Protein AF-A0A3R6RIZ4-F1 (afdb_monomer)

pLDDT: mean 93.75, std 5.72, range [69.44, 98.19]

Structure (mmCIF, N/CA/C/O backbone):
data_AF-A0A3R6RIZ4-F1
#
_entry.id   AF-A0A3R6RIZ4-F1
#
loop_
_atom_site.group_PDB
_atom_site.id
_atom_site.type_symbol
_atom_site.label_atom_id
_atom_site.label_alt_id
_atom_site.label_comp_id
_atom_site.label_asym_id
_atom_site.label_entity_id
_atom_site.label_seq_id
_atom_site.pdbx_PDB_ins_code
_atom_site.Cartn_x
_atom_site.Cartn_y
_atom_site.Cartn_z
_atom_site.occupancy
_atom_site.B_iso_or_equiv
_atom_site.auth_seq_id
_atom_site.auth_comp_id
_atom_site.auth_asym_id
_atom_site.auth_atom_id
_atom_site.pdbx_PDB_model_num
ATOM 1 N N . MET A 1 1 ? -4.544 0.442 12.089 1.00 93.25 1 MET A N 1
ATOM 2 C CA . MET A 1 1 ? -3.348 1.321 12.145 1.00 93.25 1 MET A CA 1
ATOM 3 C C . MET A 1 1 ? -3.308 2.135 10.859 1.00 93.25 1 MET A C 1
ATOM 5 O O . MET A 1 1 ? -4.096 1.831 9.968 1.00 93.25 1 MET A O 1
ATOM 9 N N . THR A 1 2 ? -2.465 3.161 10.736 1.00 96.75 2 THR A N 1
ATOM 10 C CA . THR A 1 2 ? -2.172 3.708 9.395 1.00 96.75 2 THR A CA 1
ATOM 11 C C . THR A 1 2 ? -1.311 2.736 8.591 1.00 96.75 2 THR A C 1
ATOM 13 O O . THR A 1 2 ? -0.728 1.809 9.160 1.00 96.75 2 THR A O 1
ATOM 16 N N . ILE A 1 3 ? -1.200 2.954 7.276 1.00 96.56 3 ILE A N 1
ATOM 17 C CA . ILE A 1 3 ? -0.277 2.197 6.418 1.00 96.56 3 ILE A CA 1
ATOM 18 C C . ILE A 1 3 ? 1.149 2.320 6.965 1.00 96.56 3 ILE A C 1
ATOM 20 O O . ILE A 1 3 ? 1.775 1.303 7.242 1.00 96.56 3 ILE A O 1
ATOM 24 N N . THR A 1 4 ? 1.638 3.538 7.231 1.00 96.38 4 THR A N 1
ATOM 25 C CA . THR A 1 4 ? 2.986 3.745 7.791 1.00 96.38 4 THR A CA 1
ATOM 26 C C . THR A 1 4 ? 3.206 3.021 9.123 1.00 96.38 4 THR A C 1
ATOM 28 O O . THR A 1 4 ? 4.276 2.462 9.360 1.00 96.38 4 THR A O 1
ATOM 31 N N . GLU A 1 5 ? 2.233 3.050 10.035 1.00 95.94 5 GLU A N 1
ATOM 32 C CA . GLU A 1 5 ? 2.344 2.360 11.326 1.00 95.94 5 GLU A CA 1
ATOM 33 C C . GLU A 1 5 ? 2.373 0.838 11.159 1.00 95.94 5 GLU A C 1
ATOM 35 O O . GLU A 1 5 ? 3.167 0.155 11.811 1.00 95.94 5 GLU A O 1
ATOM 40 N N . LEU A 1 6 ? 1.519 0.310 10.279 1.00 94.81 6 LEU A N 1
ATOM 41 C CA . LEU A 1 6 ? 1.402 -1.120 10.030 1.00 94.81 6 LEU A CA 1
ATOM 42 C C . LEU A 1 6 ? 2.672 -1.670 9.384 1.00 94.81 6 LEU A C 1
ATOM 44 O O . LEU A 1 6 ? 3.220 -2.650 9.885 1.00 94.81 6 LEU A O 1
ATOM 48 N N . THR A 1 7 ? 3.185 -1.010 8.346 1.00 92.94 7 THR A N 1
ATOM 49 C CA . THR A 1 7 ? 4.387 -1.459 7.629 1.00 92.94 7 THR A CA 1
ATOM 50 C C . THR A 1 7 ? 5.639 -1.384 8.496 1.00 92.94 7 THR A C 1
ATOM 52 O O . THR A 1 7 ? 6.483 -2.273 8.435 1.00 92.94 7 THR A O 1
ATOM 55 N N . LYS A 1 8 ? 5.736 -0.399 9.398 1.00 92.88 8 LYS A N 1
ATOM 56 C CA . LYS A 1 8 ? 6.813 -0.345 10.402 1.00 92.88 8 LYS A CA 1
ATOM 57 C C . LYS A 1 8 ? 6.758 -1.492 11.407 1.00 92.88 8 LYS A C 1
ATOM 59 O O . LYS A 1 8 ? 7.802 -1.928 11.883 1.00 92.88 8 LYS A O 1
ATOM 64 N N . LYS A 1 9 ? 5.558 -1.940 11.781 1.00 92.81 9 LYS A N 1
ATOM 65 C CA . LYS A 1 9 ? 5.368 -2.954 12.826 1.00 92.81 9 LYS A CA 1
ATOM 66 C C . LYS A 1 9 ? 5.407 -4.383 12.287 1.00 92.81 9 LYS A C 1
ATOM 68 O O . LYS A 1 9 ? 5.905 -5.271 12.973 1.00 92.81 9 LYS A O 1
ATOM 73 N N . HIS A 1 10 ? 4.856 -4.601 11.099 1.00 90.38 10 HIS A N 1
ATOM 74 C CA . HIS A 1 10 ? 4.608 -5.928 10.536 1.00 90.38 10 HIS A CA 1
ATOM 75 C C . HIS A 1 10 ? 5.330 -6.175 9.206 1.00 90.38 10 HIS A C 1
ATOM 77 O O . HIS A 1 10 ? 5.343 -7.307 8.735 1.00 90.38 10 HIS A O 1
ATOM 83 N N . GLY A 1 11 ? 5.962 -5.151 8.626 1.00 88.50 11 GLY A N 1
ATOM 84 C CA . GLY A 1 11 ? 6.479 -5.212 7.263 1.00 88.50 11 GLY A CA 1
ATOM 85 C C . GLY A 1 11 ? 5.365 -5.114 6.219 1.00 88.50 11 GLY A C 1
ATOM 86 O O . GLY A 1 11 ? 4.208 -4.836 6.536 1.00 88.50 11 GLY A O 1
ATOM 87 N N . ILE A 1 12 ? 5.743 -5.324 4.963 1.00 87.19 12 ILE A N 1
ATOM 88 C CA . ILE A 1 12 ? 4.830 -5.467 3.826 1.00 87.19 12 ILE A CA 1
ATOM 89 C C . ILE A 1 12 ? 4.957 -6.902 3.339 1.00 87.19 12 ILE A C 1
ATOM 91 O O . ILE A 1 12 ? 6.074 -7.407 3.215 1.00 87.19 12 ILE A O 1
ATOM 95 N N . TYR A 1 13 ? 3.828 -7.550 3.066 1.00 84.56 13 TYR A N 1
ATOM 96 C CA . TYR A 1 13 ? 3.847 -8.860 2.431 1.00 84.56 13 TYR A CA 1
ATOM 97 C C . TYR A 1 13 ? 4.102 -8.698 0.929 1.00 84.56 13 TYR A C 1
ATOM 99 O O . TYR A 1 13 ? 3.378 -7.964 0.260 1.00 84.56 13 TYR A O 1
ATOM 107 N N . ALA A 1 14 ? 5.135 -9.353 0.408 1.00 82.56 14 ALA A N 1
ATOM 108 C CA . ALA A 1 14 ? 5.457 -9.396 -1.014 1.00 82.56 14 ALA A CA 1
ATOM 109 C C . ALA A 1 14 ? 6.000 -10.792 -1.343 1.00 82.56 14 ALA A C 1
ATOM 111 O O . ALA A 1 14 ? 6.878 -11.280 -0.629 1.00 82.56 14 ALA A O 1
ATOM 112 N N . GLU A 1 15 ? 5.460 -11.438 -2.379 1.00 70.38 15 GLU A N 1
ATOM 113 C CA . GLU A 1 15 ? 5.883 -12.789 -2.784 1.00 70.38 15 GLU A CA 1
ATOM 114 C C . GLU A 1 15 ? 7.198 -12.781 -3.585 1.00 70.38 15 GLU A C 1
ATOM 116 O O . GLU A 1 15 ? 7.991 -13.711 -3.452 1.00 70.38 15 GLU A O 1
ATOM 121 N N . ASP A 1 16 ? 7.468 -11.704 -4.331 1.00 69.44 16 ASP A N 1
ATOM 122 C CA . ASP A 1 16 ? 8.608 -11.572 -5.248 1.00 69.44 16 ASP A CA 1
ATOM 123 C C . ASP A 1 16 ? 9.470 -10.323 -4.977 1.00 69.44 16 ASP A C 1
ATOM 125 O O . ASP A 1 16 ? 9.126 -9.440 -4.182 1.00 69.44 16 ASP A O 1
ATOM 129 N N . GLU A 1 17 ? 10.609 -10.232 -5.674 1.00 72.94 17 GLU A N 1
ATOM 130 C CA . GLU A 1 17 ? 11.457 -9.038 -5.697 1.00 72.94 17 GLU A CA 1
ATOM 131 C C . GLU A 1 17 ? 10.657 -7.829 -6.215 1.00 72.94 17 GLU A C 1
ATOM 133 O O . GLU A 1 17 ? 10.212 -7.792 -7.363 1.00 72.94 17 GLU A O 1
ATOM 138 N N . ASN A 1 18 ? 10.440 -6.840 -5.345 1.00 73.44 18 ASN A N 1
ATOM 139 C CA . ASN A 1 18 ? 9.560 -5.718 -5.650 1.00 73.44 18 ASN A CA 1
ATOM 140 C C . ASN A 1 18 ? 10.269 -4.665 -6.514 1.00 73.44 18 ASN A C 1
ATOM 142 O O . ASN A 1 18 ? 11.243 -4.043 -6.082 1.00 73.44 18 ASN A O 1
ATOM 146 N N . LYS A 1 19 ? 9.735 -4.443 -7.714 1.00 87.56 19 LYS A N 1
ATOM 147 C CA . LYS A 1 19 ? 10.227 -3.476 -8.700 1.00 87.56 19 LYS A CA 1
ATOM 148 C C . LYS A 1 19 ? 9.760 -2.039 -8.415 1.00 87.56 19 LYS A C 1
ATOM 150 O O . LYS A 1 19 ? 9.171 -1.734 -7.378 1.00 87.56 19 LYS A O 1
ATOM 155 N N . ASN A 1 20 ? 10.072 -1.119 -9.329 1.00 89.25 20 ASN A N 1
ATOM 156 C CA . ASN A 1 20 ? 9.858 0.320 -9.149 1.00 89.25 20 ASN A CA 1
ATOM 157 C C . ASN A 1 20 ? 8.390 0.752 -9.095 1.00 89.25 20 ASN A C 1
ATOM 159 O O . ASN A 1 20 ? 8.110 1.783 -8.496 1.00 89.25 20 ASN A O 1
ATOM 163 N N . HIS A 1 21 ? 7.473 0.011 -9.703 1.00 91.88 21 HIS A N 1
ATOM 164 C CA . HIS A 1 21 ? 6.035 0.251 -9.648 1.00 91.88 21 HIS A CA 1
ATOM 165 C C . HIS A 1 21 ? 5.369 -0.946 -8.982 1.00 91.88 21 HIS A C 1
ATOM 167 O O . HIS A 1 21 ? 5.743 -2.081 -9.276 1.00 91.88 21 HIS A O 1
ATOM 173 N N . SER A 1 22 ? 4.396 -0.715 -8.104 1.00 93.94 22 SER A N 1
ATOM 174 C CA . SER A 1 22 ? 3.710 -1.794 -7.387 1.00 93.94 22 SER A CA 1
ATOM 175 C C . SER A 1 22 ? 2.199 -1.622 -7.467 1.00 93.94 22 SER A C 1
ATOM 177 O O . SER A 1 22 ? 1.697 -0.510 -7.337 1.00 93.94 22 SER A O 1
ATOM 179 N N . ALA A 1 23 ? 1.483 -2.730 -7.607 1.00 95.19 23 ALA A N 1
ATOM 180 C CA . ALA A 1 23 ? 0.071 -2.824 -7.274 1.00 95.19 23 ALA A CA 1
ATOM 181 C C . ALA A 1 23 ? -0.053 -3.421 -5.873 1.00 95.19 23 ALA A C 1
ATOM 183 O O . ALA A 1 23 ? 0.624 -4.402 -5.543 1.00 95.19 23 ALA A O 1
ATOM 184 N N . VAL A 1 24 ? -0.864 -2.793 -5.027 1.00 95.94 24 VAL A N 1
ATOM 185 C CA . VAL A 1 24 ? -0.911 -3.076 -3.593 1.00 95.94 24 VAL A CA 1
ATOM 186 C C . VAL A 1 24 ? -2.350 -3.170 -3.126 1.00 95.94 24 VAL A C 1
ATOM 188 O O . VAL A 1 24 ? -3.117 -2.219 -3.282 1.00 95.94 24 VAL A O 1
ATOM 191 N N . ASN A 1 25 ? -2.685 -4.284 -2.486 1.00 97.19 25 ASN A N 1
ATOM 192 C CA . ASN A 1 25 ? -3.941 -4.440 -1.776 1.00 97.19 25 ASN A CA 1
ATOM 193 C C . ASN A 1 25 ? -3.820 -3.842 -0.376 1.00 97.19 25 ASN A C 1
ATOM 195 O O . ASN A 1 25 ? -2.851 -4.074 0.356 1.00 97.19 25 ASN A O 1
ATOM 199 N N . ILE A 1 26 ? -4.827 -3.058 -0.006 1.00 97.31 26 ILE A N 1
ATOM 200 C CA . ILE A 1 26 ? -4.988 -2.480 1.321 1.00 97.31 26 ILE A CA 1
ATOM 201 C C . ILE A 1 26 ? -6.273 -3.051 1.896 1.00 97.31 26 ILE A C 1
ATOM 203 O O . ILE A 1 26 ? -7.369 -2.656 1.497 1.00 97.31 26 ILE A O 1
ATOM 207 N N . GLU A 1 27 ? -6.131 -3.956 2.858 1.00 97.81 27 GLU A N 1
ATOM 208 C CA . GLU A 1 27 ? -7.265 -4.470 3.621 1.00 97.81 27 GLU A CA 1
ATOM 209 C C . GLU A 1 27 ? -7.543 -3.544 4.807 1.00 97.81 27 GLU A C 1
ATOM 211 O O . GLU A 1 27 ? -6.626 -3.137 5.537 1.00 97.81 27 GLU A O 1
ATOM 216 N N . PHE A 1 28 ? -8.815 -3.233 5.040 1.00 98.19 28 PHE A N 1
ATOM 217 C CA . PHE A 1 28 ? -9.251 -2.373 6.133 1.00 98.19 28 PHE A CA 1
ATOM 218 C C . PHE A 1 28 ? -10.612 -2.801 6.684 1.00 98.19 28 PHE A C 1
ATOM 220 O O . PHE A 1 28 ? -11.342 -3.591 6.094 1.00 98.19 28 PHE A O 1
ATOM 227 N N . VAL A 1 29 ? -10.960 -2.258 7.850 1.00 98.12 29 VAL A N 1
ATOM 228 C CA . VAL A 1 29 ? -12.316 -2.360 8.402 1.00 98.12 29 VAL A CA 1
ATOM 229 C C . VAL A 1 29 ? -13.053 -1.050 8.132 1.00 98.12 29 VAL A C 1
ATOM 231 O O . VAL A 1 29 ? -12.555 0.026 8.488 1.00 98.12 29 VAL A O 1
ATOM 234 N N . ASN A 1 30 ? -14.213 -1.117 7.485 1.00 97.25 30 ASN A N 1
ATOM 235 C CA . ASN A 1 30 ? -15.034 0.059 7.197 1.00 97.25 30 ASN A CA 1
ATOM 236 C C . ASN A 1 30 ? -15.778 0.549 8.464 1.00 97.25 30 ASN A C 1
ATOM 238 O O . ASN A 1 30 ? -15.709 -0.058 9.536 1.00 97.25 30 ASN A O 1
ATOM 242 N N . ILE A 1 31 ? -16.490 1.676 8.382 1.00 97.44 31 ILE A N 1
ATOM 243 C CA . ILE A 1 31 ? -17.228 2.242 9.530 1.00 97.44 31 ILE A CA 1
ATOM 244 C C . ILE A 1 31 ? -18.389 1.360 10.013 1.00 97.44 31 ILE A C 1
ATOM 246 O O . ILE A 1 31 ? -18.863 1.571 11.129 1.00 97.44 31 ILE A O 1
ATOM 250 N N . TYR A 1 32 ? -18.841 0.401 9.203 1.00 97.44 32 TYR A N 1
ATOM 251 C CA . TYR A 1 32 ? -19.887 -0.561 9.556 1.00 97.44 32 TYR A CA 1
ATOM 252 C C . TYR A 1 32 ? -19.331 -1.778 10.308 1.00 97.44 32 TYR A C 1
ATOM 254 O O . TYR A 1 32 ? -20.094 -2.525 10.913 1.00 97.44 32 TYR A O 1
ATOM 262 N N . GLY A 1 33 ? -18.003 -1.927 10.349 1.00 96.88 33 GLY A N 1
ATOM 263 C CA . GLY A 1 33 ? -17.324 -3.049 10.992 1.00 96.88 33 GLY A CA 1
ATOM 264 C C . GLY A 1 33 ? -17.025 -4.214 10.049 1.00 96.88 33 GLY A C 1
ATOM 265 O O . GLY A 1 33 ? -16.495 -5.226 10.510 1.00 96.88 33 GLY A O 1
ATOM 266 N N . ASP A 1 34 ? -17.310 -4.072 8.753 1.00 97.69 34 ASP A N 1
ATOM 267 C CA . ASP A 1 34 ? -17.027 -5.099 7.755 1.00 97.69 34 ASP A CA 1
ATOM 268 C C . ASP A 1 34 ? -15.591 -4.980 7.241 1.00 97.69 34 ASP A C 1
ATOM 270 O O . ASP A 1 34 ? -15.024 -3.886 7.162 1.00 97.69 34 ASP A O 1
ATOM 274 N N . LYS A 1 35 ? -15.001 -6.127 6.894 1.00 97.62 35 LYS A N 1
ATOM 275 C CA . LYS A 1 35 ? -13.710 -6.178 6.205 1.00 97.62 35 LYS A CA 1
ATOM 276 C C . LYS A 1 35 ? -13.909 -5.855 4.733 1.00 97.62 35 LYS A C 1
ATOM 278 O O . LYS A 1 35 ? -14.810 -6.412 4.112 1.00 97.62 35 LYS A O 1
ATOM 283 N N . ASP A 1 36 ? -13.034 -5.019 4.205 1.00 97.81 36 ASP A N 1
ATOM 284 C CA . ASP A 1 36 ? -13.050 -4.599 2.811 1.00 97.81 36 ASP A CA 1
ATOM 285 C C . ASP A 1 36 ? -11.615 -4.421 2.292 1.00 97.81 36 ASP A C 1
ATOM 287 O O . ASP A 1 36 ? -10.653 -4.408 3.071 1.00 97.81 36 ASP A O 1
ATOM 291 N N . GLU A 1 37 ? -11.474 -4.301 0.977 1.00 97.44 37 GLU A N 1
ATOM 292 C CA . GLU A 1 37 ? -10.190 -4.201 0.291 1.00 97.44 37 GLU A CA 1
ATOM 293 C C . GLU A 1 37 ? -10.249 -3.171 -0.840 1.00 97.44 37 GLU A C 1
ATOM 295 O O . GLU A 1 37 ? -11.237 -3.051 -1.562 1.00 97.44 37 GLU A O 1
ATOM 300 N N . VAL A 1 38 ? -9.151 -2.437 -1.020 1.00 97.56 38 VAL A N 1
ATOM 301 C CA . VAL A 1 38 ? -8.921 -1.630 -2.220 1.00 97.56 38 VAL A CA 1
ATOM 302 C C . VAL A 1 38 ? -7.530 -1.909 -2.776 1.00 97.56 38 VAL A C 1
ATOM 304 O O . VAL A 1 38 ? -6.561 -1.994 -2.019 1.00 97.56 38 VAL A O 1
ATOM 307 N N . GLN A 1 39 ? -7.426 -2.016 -4.099 1.00 97.25 39 GLN A N 1
ATOM 308 C CA . GLN A 1 39 ? -6.148 -2.102 -4.798 1.00 97.25 39 GLN A CA 1
ATOM 309 C C . GLN A 1 39 ? -5.714 -0.710 -5.260 1.00 97.25 39 GLN A C 1
ATOM 311 O O . GLN A 1 39 ? -6.476 -0.011 -5.928 1.00 97.25 39 GLN A O 1
ATOM 316 N N . LEU A 1 40 ? -4.484 -0.317 -4.926 1.00 96.38 40 LEU A N 1
ATOM 317 C CA . LEU A 1 40 ? -3.867 0.937 -5.355 1.00 96.38 40 LEU A CA 1
ATOM 318 C C . LEU A 1 40 ? -2.529 0.681 -6.043 1.00 96.38 40 LEU A C 1
ATOM 320 O O . LEU A 1 40 ? -1.741 -0.153 -5.597 1.00 96.38 40 LEU A O 1
ATOM 324 N N . ASN A 1 41 ? -2.243 1.472 -7.075 1.00 94.50 41 ASN A N 1
ATOM 325 C CA . ASN A 1 41 ? -0.952 1.454 -7.752 1.00 94.50 41 ASN A CA 1
ATOM 326 C C . ASN A 1 41 ? -0.034 2.556 -7.219 1.00 94.50 41 ASN A C 1
ATOM 328 O O . ASN A 1 41 ? -0.469 3.661 -6.880 1.00 94.50 41 ASN A O 1
ATOM 332 N N . THR A 1 42 ? 1.261 2.265 -7.194 1.00 93.25 42 THR A N 1
ATOM 333 C CA . THR A 1 42 ? 2.322 3.183 -6.789 1.00 93.25 42 THR A CA 1
ATOM 334 C C . THR A 1 42 ? 3.318 3.359 -7.927 1.00 93.25 42 THR A C 1
ATOM 336 O O . THR A 1 42 ? 3.657 2.417 -8.644 1.00 93.25 42 THR A O 1
ATOM 339 N N . SER A 1 43 ? 3.840 4.575 -8.081 1.00 91.38 43 SER A N 1
ATOM 340 C CA . SER A 1 43 ? 4.908 4.880 -9.046 1.00 91.38 43 SER A CA 1
ATOM 341 C C . SER A 1 43 ? 6.315 4.697 -8.463 1.00 91.38 43 SER A C 1
ATOM 343 O O . SER A 1 43 ? 7.319 5.017 -9.101 1.00 91.38 43 SER A O 1
ATOM 345 N N . ARG A 1 44 ? 6.376 4.218 -7.218 1.00 90.38 44 ARG A N 1
ATOM 346 C CA . ARG A 1 44 ? 7.571 3.854 -6.457 1.00 90.38 44 ARG A CA 1
ATOM 347 C C . ARG A 1 44 ? 7.346 2.499 -5.814 1.00 90.38 44 ARG A C 1
ATOM 349 O O . ARG A 1 44 ? 6.225 2.220 -5.404 1.00 90.38 44 ARG A O 1
ATOM 356 N N . SER A 1 45 ? 8.402 1.710 -5.631 1.00 89.44 45 SER A N 1
ATOM 357 C CA . SER A 1 45 ? 8.299 0.430 -4.931 1.00 89.44 45 SER A CA 1
ATOM 358 C C . SER A 1 45 ? 7.597 0.616 -3.586 1.00 89.44 45 SER A C 1
ATOM 360 O O . SER A 1 45 ? 7.982 1.491 -2.796 1.00 89.44 45 SER A O 1
ATOM 362 N N . ALA A 1 46 ? 6.598 -0.222 -3.308 1.00 90.19 46 ALA A N 1
ATOM 363 C CA . ALA A 1 46 ? 5.865 -0.199 -2.045 1.00 90.19 46 ALA A CA 1
ATOM 364 C C . ALA A 1 46 ? 6.774 -0.440 -0.824 1.00 90.19 46 ALA A C 1
ATOM 366 O O . ALA A 1 46 ? 6.395 -0.095 0.288 1.00 90.19 46 ALA A O 1
ATOM 367 N N . LEU A 1 47 ? 7.991 -0.968 -1.016 1.00 89.38 47 LEU A N 1
ATOM 368 C CA . LEU A 1 47 ? 8.982 -1.182 0.048 1.00 89.38 47 LEU A CA 1
ATOM 369 C C . LEU A 1 47 ? 9.790 0.076 0.414 1.00 89.38 47 LEU A C 1
ATOM 371 O O . LEU A 1 47 ? 10.617 0.043 1.325 1.00 89.38 47 LEU A O 1
ATOM 375 N N . THR A 1 48 ? 9.578 1.190 -0.287 1.00 92.56 48 THR A N 1
ATOM 376 C CA . THR A 1 48 ? 10.267 2.459 -0.023 1.00 92.56 48 THR A CA 1
ATOM 377 C C . THR A 1 48 ? 9.393 3.408 0.791 1.00 92.56 48 THR A C 1
ATOM 379 O O . THR A 1 48 ? 8.169 3.389 0.691 1.00 92.56 48 THR A O 1
ATOM 382 N N . ASN A 1 49 ? 10.016 4.317 1.548 1.00 93.62 49 ASN A N 1
ATOM 383 C CA . ASN A 1 49 ? 9.281 5.361 2.276 1.00 93.62 49 ASN A CA 1
ATOM 384 C C . ASN A 1 49 ? 8.430 6.240 1.343 1.00 93.62 49 ASN A C 1
ATOM 386 O O . ASN A 1 49 ? 7.356 6.685 1.738 1.00 93.62 49 ASN A O 1
ATOM 390 N N . GLU A 1 50 ? 8.903 6.492 0.116 1.00 94.94 50 GLU A N 1
ATOM 391 C CA . GLU A 1 50 ? 8.146 7.245 -0.890 1.00 94.94 50 GLU A CA 1
ATOM 392 C C . GLU A 1 50 ? 6.898 6.478 -1.343 1.00 94.94 50 GLU A C 1
ATOM 394 O O . GLU A 1 50 ? 5.812 7.054 -1.346 1.00 94.94 50 GLU A O 1
ATOM 399 N N . GLY A 1 51 ? 7.030 5.181 -1.651 1.00 94.69 51 GLY A N 1
ATOM 400 C CA . GLY A 1 51 ? 5.899 4.326 -2.025 1.00 94.69 51 GLY A CA 1
ATOM 401 C C . GLY A 1 51 ? 4.877 4.177 -0.897 1.00 94.69 51 GLY A C 1
ATOM 402 O O . GLY A 1 51 ? 3.682 4.353 -1.121 1.00 94.69 51 GLY A O 1
ATOM 403 N N . ILE A 1 52 ? 5.335 3.959 0.341 1.00 95.69 52 ILE A N 1
ATOM 404 C CA . ILE A 1 52 ? 4.466 3.888 1.530 1.00 95.69 52 ILE A CA 1
ATOM 405 C C . ILE A 1 52 ? 3.689 5.193 1.717 1.00 95.69 52 ILE A C 1
ATOM 407 O O . ILE A 1 52 ? 2.486 5.168 1.975 1.00 95.69 52 ILE A O 1
ATOM 411 N N . LYS A 1 53 ? 4.359 6.340 1.568 1.00 96.56 53 LYS A N 1
ATOM 412 C CA . LYS A 1 53 ? 3.706 7.645 1.679 1.00 96.56 53 LYS A CA 1
ATOM 413 C C . LYS A 1 53 ? 2.666 7.845 0.575 1.00 96.56 53 LYS A C 1
ATOM 415 O O . LYS A 1 53 ? 1.566 8.297 0.871 1.00 96.56 53 LYS A O 1
ATOM 420 N N . GLN A 1 54 ? 2.990 7.479 -0.667 1.00 96.44 54 GLN A N 1
ATOM 421 C CA . GLN A 1 54 ? 2.055 7.555 -1.791 1.00 96.44 54 GLN A CA 1
ATOM 422 C C . GLN A 1 54 ? 0.793 6.720 -1.532 1.00 96.44 54 GLN A C 1
ATOM 424 O O . GLN A 1 54 ? -0.311 7.220 -1.736 1.00 96.44 54 GLN A O 1
ATOM 429 N N . LEU A 1 55 ? 0.950 5.488 -1.035 1.00 96.75 55 LEU A N 1
ATOM 430 C CA . LEU A 1 55 ? -0.172 4.626 -0.650 1.00 96.75 55 LEU A CA 1
ATOM 431 C C . LEU A 1 55 ? -1.013 5.246 0.462 1.00 96.75 55 LEU A C 1
ATOM 433 O O . LEU A 1 55 ? -2.237 5.235 0.380 1.00 96.75 55 LEU A O 1
ATOM 437 N N . GLU A 1 56 ? -0.376 5.789 1.502 1.00 97.44 56 GLU A N 1
ATOM 438 C CA . GLU A 1 56 ? -1.098 6.398 2.619 1.00 97.44 56 GLU A CA 1
ATOM 439 C C . GLU A 1 56 ? -1.898 7.626 2.183 1.00 97.44 56 GLU A C 1
ATOM 441 O O . GLU A 1 56 ? -3.056 7.771 2.581 1.00 97.44 56 GLU A O 1
ATOM 446 N N . ASP A 1 57 ? -1.309 8.482 1.350 1.00 98.00 57 ASP A N 1
ATOM 447 C CA . ASP A 1 57 ? -1.977 9.669 0.823 1.00 98.00 57 ASP A CA 1
ATOM 448 C C . ASP A 1 57 ? -3.151 9.276 -0.095 1.00 98.00 57 ASP A C 1
ATOM 450 O O . ASP A 1 57 ? -4.250 9.819 0.051 1.00 98.00 57 ASP A O 1
ATOM 454 N N . ALA A 1 58 ? -2.962 8.285 -0.976 1.00 97.75 58 ALA A N 1
ATOM 455 C CA . ALA A 1 58 ? -4.008 7.781 -1.869 1.00 97.75 58 ALA A CA 1
ATOM 456 C C . ALA A 1 58 ? -5.157 7.104 -1.101 1.00 97.75 58 ALA A C 1
AT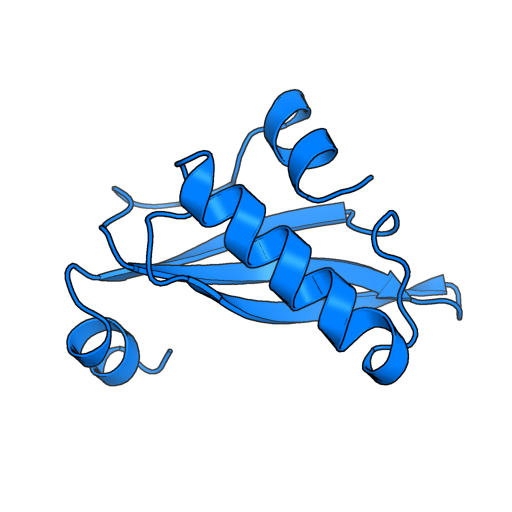OM 458 O O . ALA A 1 58 ? -6.326 7.430 -1.311 1.00 97.75 58 ALA A O 1
ATOM 459 N N . PHE A 1 59 ? -4.845 6.226 -0.145 1.00 98.12 59 PHE A N 1
ATOM 460 C CA . PHE A 1 59 ? -5.855 5.583 0.694 1.00 98.12 59 PHE A CA 1
ATOM 461 C C . PHE A 1 59 ? -6.631 6.603 1.531 1.00 98.12 59 PHE A C 1
ATOM 463 O O . PHE A 1 59 ? -7.857 6.540 1.620 1.00 98.12 59 PHE A O 1
ATOM 470 N N . ARG A 1 60 ? -5.939 7.590 2.119 1.00 98.12 60 ARG A N 1
ATOM 471 C CA . ARG A 1 60 ? -6.582 8.666 2.886 1.00 98.12 60 ARG A CA 1
ATOM 472 C C . ARG A 1 60 ? -7.548 9.476 2.024 1.00 98.12 60 ARG A C 1
ATOM 474 O O . ARG A 1 60 ? -8.609 9.841 2.524 1.00 98.12 60 ARG A O 1
ATOM 481 N N . ALA A 1 61 ? -7.191 9.749 0.770 1.00 98.06 61 ALA A N 1
ATOM 482 C CA . ALA A 1 61 ? -8.061 10.453 -0.165 1.00 98.06 61 ALA A CA 1
ATOM 483 C C . ALA A 1 61 ? -9.333 9.651 -0.496 1.00 98.06 61 ALA A C 1
ATOM 485 O O . ALA A 1 61 ? -10.400 10.247 -0.596 1.00 98.06 61 ALA A O 1
ATOM 486 N N . LEU A 1 62 ? -9.234 8.320 -0.588 1.00 97.62 62 LEU A N 1
ATOM 487 C CA . LEU A 1 62 ? -10.359 7.424 -0.890 1.00 97.62 62 LEU A CA 1
ATOM 488 C C . LEU A 1 62 ? -11.222 7.059 0.326 1.00 97.62 62 LEU A C 1
ATOM 490 O O . LEU A 1 62 ? -12.357 6.621 0.161 1.00 97.62 62 LEU A O 1
ATOM 494 N N . CYS A 1 63 ? -10.727 7.250 1.552 1.00 97.94 63 CYS A N 1
ATOM 495 C CA . CYS A 1 63 ? -11.453 6.900 2.779 1.00 97.94 63 CYS A CA 1
ATOM 496 C C . CYS A 1 63 ? -12.923 7.383 2.826 1.00 97.94 63 CYS A C 1
ATOM 498 O O . CYS A 1 63 ? -13.760 6.598 3.274 1.00 97.94 63 CYS A O 1
ATOM 500 N N . PRO A 1 64 ? -13.283 8.609 2.384 1.00 97.69 64 PRO A N 1
ATOM 501 C CA . PRO A 1 64 ? -14.681 9.048 2.358 1.00 97.69 64 PRO A CA 1
ATOM 502 C C . PRO A 1 64 ? -15.577 8.205 1.441 1.00 97.69 64 PRO A C 1
ATOM 504 O O . PRO A 1 64 ? -16.729 7.963 1.783 1.00 97.69 64 PRO A O 1
ATOM 507 N N . GLU A 1 65 ? -15.055 7.745 0.304 1.00 97.69 65 GLU A N 1
ATOM 508 C CA . GLU A 1 65 ? -15.789 6.930 -0.674 1.00 97.69 65 GLU A CA 1
ATOM 509 C C . GLU A 1 65 ? -15.898 5.472 -0.215 1.00 97.69 65 GLU A C 1
ATOM 511 O O . GLU A 1 65 ? -16.941 4.839 -0.362 1.00 97.69 65 GLU A O 1
ATOM 516 N N . LEU A 1 66 ? -14.839 4.968 0.424 1.00 96.94 66 LEU A N 1
ATOM 517 C CA . LEU A 1 66 ? -14.757 3.611 0.968 1.00 96.94 66 LEU A CA 1
ATOM 518 C C . LEU A 1 66 ? -15.469 3.449 2.319 1.00 96.94 66 LEU A C 1
ATOM 520 O O . LEU A 1 66 ? -15.463 2.363 2.895 1.00 96.94 66 LEU A O 1
ATOM 524 N N . ASN A 1 67 ? -16.041 4.526 2.872 1.00 98.00 67 ASN A N 1
ATOM 525 C CA . ASN A 1 67 ? -16.549 4.555 4.243 1.00 98.00 67 ASN A CA 1
ATOM 526 C C . ASN A 1 67 ? -15.515 3.996 5.243 1.00 98.00 67 ASN A C 1
ATOM 528 O O . ASN A 1 67 ? -15.838 3.192 6.118 1.00 98.00 67 ASN A O 1
ATOM 532 N N . ALA A 1 68 ? -14.254 4.400 5.094 1.00 97.69 68 ALA A N 1
ATOM 533 C CA . ALA A 1 68 ? -13.114 3.893 5.850 1.00 97.69 68 ALA A CA 1
ATOM 534 C C . ALA A 1 68 ? -12.468 4.990 6.706 1.00 97.69 68 ALA A C 1
ATOM 536 O O . ALA A 1 68 ? -12.761 6.181 6.575 1.00 97.69 68 ALA A O 1
ATOM 537 N N . LYS A 1 69 ? -11.556 4.594 7.599 1.00 97.62 69 LYS A N 1
ATOM 538 C CA . LYS A 1 69 ? -10.694 5.530 8.329 1.00 97.62 69 LYS A CA 1
ATOM 539 C C . LYS A 1 69 ? -9.247 5.301 7.898 1.00 97.62 69 LYS A C 1
ATOM 541 O O . LYS A 1 69 ? -8.835 4.149 7.806 1.00 97.62 69 LYS A O 1
ATOM 546 N N . PRO A 1 70 ? -8.410 6.348 7.792 1.00 96.94 70 PRO A N 1
ATOM 547 C CA . PRO A 1 70 ? -6.985 6.171 7.489 1.00 96.94 70 PRO A CA 1
ATOM 548 C C . PRO A 1 70 ? -6.247 5.273 8.495 1.00 96.94 70 PRO A C 1
ATOM 550 O O . PRO A 1 70 ? -5.166 4.776 8.213 1.00 96.94 70 PRO A O 1
ATOM 553 N N . THR A 1 71 ? -6.825 5.085 9.685 1.00 97.69 71 THR A N 1
ATOM 554 C CA . THR A 1 71 ? -6.304 4.263 10.777 1.00 97.69 71 THR A CA 1
ATOM 555 C C . THR A 1 71 ? -6.962 2.883 10.886 1.00 97.69 71 THR A C 1
ATOM 557 O O . THR A 1 71 ? -6.673 2.170 11.850 1.00 97.69 71 THR A O 1
ATOM 560 N N . SER A 1 72 ? -7.831 2.476 9.954 1.00 97.56 72 SER A N 1
ATOM 561 C CA . SER A 1 72 ? -8.517 1.174 9.990 1.00 97.56 72 SER A CA 1
ATOM 562 C C . SER A 1 72 ? -7.856 0.080 9.146 1.00 97.56 72 SER A C 1
ATOM 564 O O . SER A 1 72 ? -8.433 -0.994 9.000 1.00 97.56 72 SER A O 1
ATOM 566 N N . VAL A 1 73 ? -6.632 0.314 8.658 1.00 97.88 73 VAL A N 1
ATOM 567 C CA . VAL A 1 73 ? -5.864 -0.667 7.878 1.00 97.88 73 VAL A CA 1
ATOM 568 C C . VAL A 1 73 ? -5.458 -1.857 8.748 1.00 97.88 73 VAL A C 1
ATOM 570 O O . VAL A 1 73 ? -4.991 -1.679 9.888 1.00 97.88 73 VAL A O 1
ATOM 573 N N . THR A 1 74 ? -5.634 -3.054 8.188 1.00 96.94 74 THR A N 1
ATOM 574 C CA . THR A 1 74 ? -5.345 -4.356 8.801 1.00 96.94 74 THR A CA 1
ATOM 575 C C . THR A 1 74 ? -4.291 -5.164 8.054 1.00 96.94 74 THR A C 1
ATOM 577 O O . THR A 1 74 ? -3.620 -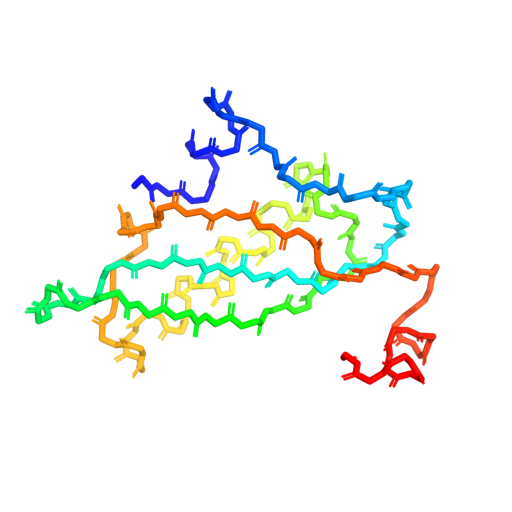5.969 8.697 1.00 96.94 74 THR A O 1
ATOM 580 N N . CYS A 1 75 ? -4.108 -4.943 6.751 1.00 95.56 75 CYS A N 1
ATOM 581 C CA . CYS A 1 75 ? -3.088 -5.616 5.946 1.00 95.56 75 CYS A CA 1
ATOM 582 C C . CYS A 1 75 ? -2.648 -4.732 4.771 1.00 95.56 75 CYS A C 1
ATOM 584 O O . CYS A 1 75 ? -3.428 -3.916 4.281 1.00 95.56 75 CYS A O 1
ATOM 586 N N . VAL A 1 76 ? -1.396 -4.897 4.343 1.00 95.94 76 VAL A N 1
ATOM 587 C CA . VAL A 1 76 ? -0.840 -4.291 3.127 1.00 95.94 76 VAL A CA 1
ATOM 588 C C . VAL A 1 76 ? -0.019 -5.361 2.414 1.0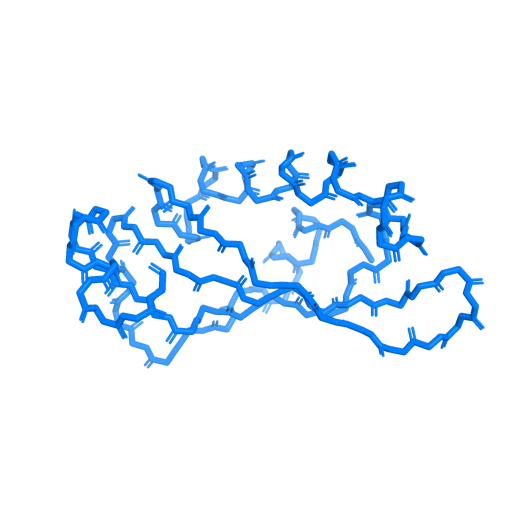0 95.94 76 VAL A C 1
ATOM 590 O O . VAL A 1 76 ? 0.971 -5.852 2.972 1.00 95.94 76 VAL A O 1
ATOM 593 N N . SER A 1 77 ? -0.422 -5.716 1.197 1.00 95.06 77 SER A N 1
ATOM 594 C CA . SER A 1 77 ? 0.203 -6.779 0.406 1.00 95.06 77 SER A CA 1
ATOM 595 C C . SER A 1 77 ? 0.458 -6.328 -1.029 1.00 95.06 77 SER A C 1
ATOM 597 O O . SER A 1 77 ? -0.386 -5.712 -1.673 1.00 95.06 77 SER A O 1
ATOM 599 N N . VAL A 1 78 ? 1.656 -6.609 -1.53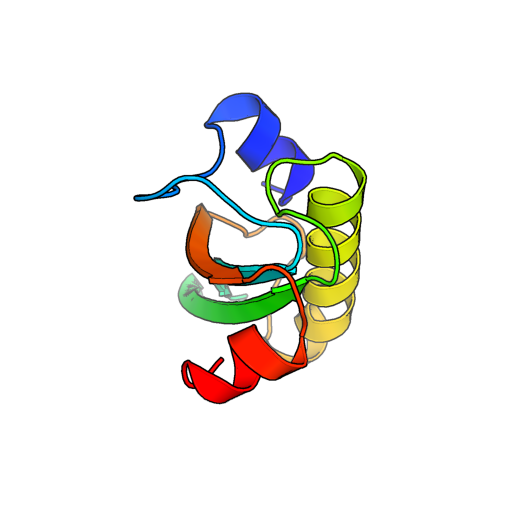4 1.00 94.69 78 VAL A N 1
ATOM 600 C CA . VAL A 1 78 ? 2.029 -6.351 -2.927 1.00 94.69 78 VAL A CA 1
ATOM 601 C C . VAL A 1 78 ? 1.524 -7.514 -3.767 1.00 94.69 78 VAL A C 1
ATOM 603 O O . VAL A 1 78 ? 1.925 -8.651 -3.529 1.00 94.69 78 VAL A O 1
ATOM 606 N N . VAL A 1 79 ? 0.664 -7.219 -4.740 1.00 93.94 79 VAL A N 1
ATOM 607 C CA . VAL A 1 79 ? 0.065 -8.222 -5.638 1.00 93.94 79 VAL A CA 1
ATOM 608 C C . VAL A 1 79 ? 0.801 -8.328 -6.969 1.00 93.94 79 VAL A C 1
ATOM 610 O O . VAL A 1 79 ? 0.842 -9.394 -7.574 1.00 93.94 79 VAL A O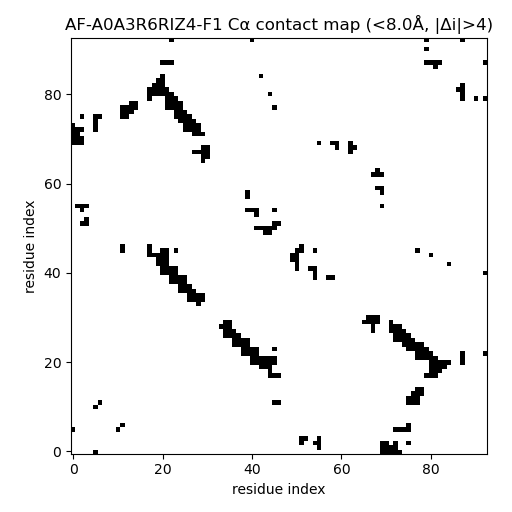 1
ATOM 613 N N . ALA A 1 80 ? 1.428 -7.239 -7.414 1.00 93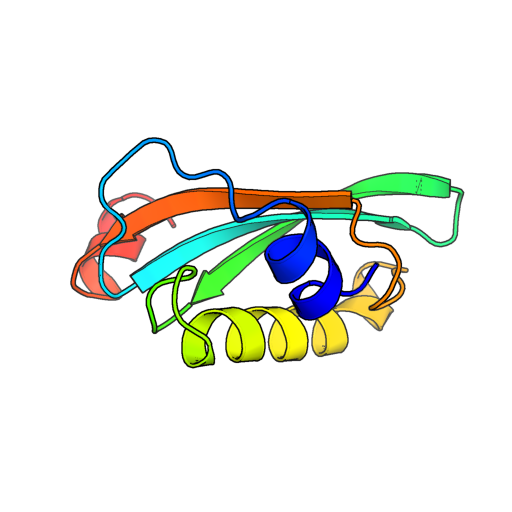.44 80 ALA A N 1
ATOM 614 C CA . ALA A 1 80 ? 2.292 -7.228 -8.586 1.00 93.44 80 ALA A CA 1
ATOM 615 C C . ALA A 1 80 ? 3.312 -6.093 -8.502 1.00 93.44 80 ALA A C 1
ATOM 617 O O . ALA A 1 80 ? 3.095 -5.085 -7.823 1.00 93.44 80 ALA A O 1
ATOM 618 N N . SER A 1 81 ? 4.423 -6.237 -9.224 1.00 94.25 81 SER A N 1
ATOM 619 C CA . SER A 1 81 ? 5.364 -5.141 -9.431 1.00 94.25 81 SER A CA 1
ATOM 620 C C . SER A 1 81 ? 5.994 -5.183 -10.822 1.00 94.25 81 SER A C 1
ATOM 622 O O . SER A 1 81 ? 6.140 -6.250 -11.419 1.00 94.25 81 SER A O 1
ATOM 624 N N . ALA A 1 82 ? 6.356 -4.013 -11.345 1.00 94.06 82 ALA A N 1
ATOM 625 C CA . ALA A 1 82 ? 6.964 -3.843 -12.661 1.00 94.06 82 ALA A CA 1
ATOM 626 C C . ALA A 1 82 ? 7.995 -2.702 -12.668 1.00 94.06 82 ALA A C 1
ATOM 628 O O . ALA A 1 82 ? 8.030 -1.878 -11.751 1.00 94.06 82 ALA A O 1
ATOM 629 N N . ASP A 1 83 ? 8.858 -2.644 -13.684 1.00 93.38 83 ASP A N 1
ATOM 630 C CA . ASP A 1 83 ? 9.877 -1.590 -13.773 1.00 93.38 83 ASP A CA 1
ATOM 631 C C . ASP A 1 83 ? 9.281 -0.274 -14.280 1.00 93.38 83 ASP A C 1
ATOM 633 O O . ASP A 1 83 ? 9.816 0.801 -13.999 1.00 93.38 83 ASP A O 1
ATOM 637 N N . THR A 1 84 ? 8.143 -0.357 -14.975 1.00 93.31 84 THR A N 1
ATOM 638 C CA . THR A 1 84 ? 7.377 0.785 -15.477 1.00 93.31 84 THR A CA 1
ATOM 639 C C . THR A 1 84 ? 5.879 0.619 -15.225 1.00 93.31 84 THR A C 1
ATOM 641 O O . THR A 1 84 ? 5.368 -0.492 -15.098 1.00 93.31 84 THR A O 1
ATOM 644 N N . GLU A 1 85 ? 5.146 1.731 -15.217 1.00 91.94 85 GLU A N 1
ATOM 645 C CA . GLU A 1 85 ? 3.678 1.726 -15.140 1.00 91.94 85 GLU A CA 1
ATOM 646 C C . GLU A 1 85 ? 3.033 0.979 -16.318 1.00 91.94 85 GLU A C 1
ATOM 648 O O . GLU A 1 85 ? 2.089 0.222 -16.128 1.00 91.94 85 GLU A O 1
ATOM 653 N N . ALA A 1 86 ? 3.569 1.133 -17.533 1.00 94.44 86 ALA A N 1
ATOM 654 C CA . ALA A 1 86 ? 3.038 0.463 -18.720 1.00 94.44 86 ALA A CA 1
ATOM 655 C C . A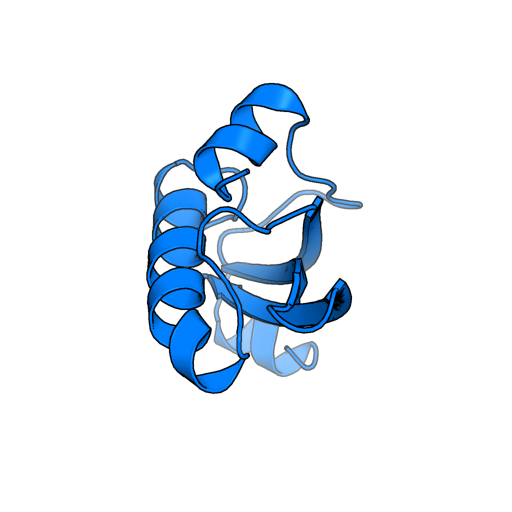LA A 1 86 ? 3.142 -1.068 -18.627 1.00 94.44 86 ALA A C 1
ATOM 657 O O . ALA A 1 86 ? 2.242 -1.776 -19.072 1.00 94.44 86 ALA A O 1
ATOM 658 N N . GLU A 1 87 ? 4.225 -1.578 -18.038 1.00 94.81 87 GLU A N 1
ATOM 659 C CA . GLU A 1 87 ? 4.376 -3.007 -17.757 1.00 94.81 87 GLU A CA 1
ATOM 660 C C . GLU A 1 87 ? 3.390 -3.480 -16.684 1.00 94.81 87 GLU A C 1
ATOM 662 O O . GLU A 1 87 ? 2.806 -4.546 -16.843 1.00 94.81 87 GLU A O 1
ATOM 667 N N . LEU A 1 88 ? 3.162 -2.684 -15.633 1.00 92.81 88 LEU A N 1
ATOM 668 C CA . LEU A 1 88 ? 2.183 -3.006 -14.588 1.00 92.81 88 LEU A CA 1
ATOM 669 C C . LEU A 1 88 ? 0.763 -3.119 -15.178 1.00 92.81 88 LEU A C 1
ATOM 671 O O . LEU A 1 88 ? 0.083 -4.122 -14.964 1.00 92.81 88 LEU A O 1
ATOM 675 N N . ILE A 1 89 ? 0.390 -2.174 -16.046 1.00 92.56 89 ILE A N 1
ATOM 676 C CA . ILE A 1 89 ? -0.878 -2.191 -16.792 1.00 92.56 89 ILE A CA 1
ATOM 677 C C . ILE A 1 89 ? -0.960 -3.403 -17.724 1.00 92.56 89 ILE A C 1
ATOM 679 O O . ILE A 1 89 ? -2.008 -4.041 -17.825 1.00 92.56 89 ILE A O 1
ATOM 683 N N . ALA A 1 90 ? 0.138 -3.767 -18.396 1.00 94.62 90 ALA A N 1
ATOM 684 C CA . ALA A 1 90 ? 0.183 -4.952 -19.254 1.00 94.62 90 ALA A CA 1
ATOM 685 C C . ALA A 1 90 ? 0.004 -6.269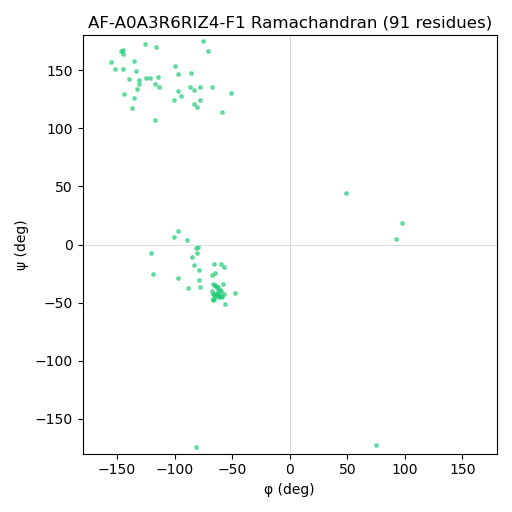 -18.471 1.00 94.62 90 ALA A C 1
ATOM 687 O O . ALA A 1 90 ? -0.453 -7.255 -19.050 1.00 94.62 90 ALA A O 1
ATOM 688 N N . LEU A 1 91 ? 0.320 -6.279 -17.170 1.00 91.94 91 LEU A N 1
ATOM 689 C CA . LEU A 1 91 ? 0.039 -7.387 -16.249 1.00 91.94 91 LEU A CA 1
ATOM 690 C C . LEU A 1 91 ? -1.413 -7.394 -15.733 1.00 91.94 91 LEU A C 1
ATOM 692 O O . LEU A 1 91 ? -1.812 -8.365 -15.095 1.00 91.94 91 LEU A O 1
ATOM 696 N N . GLY A 1 92 ? -2.203 -6.357 -16.032 1.00 93.00 92 GLY A N 1
ATOM 697 C CA . GLY A 1 92 ? -3.607 -6.236 -15.631 1.00 93.00 92 GLY A CA 1
ATOM 698 C C . GLY A 1 92 ? -3.849 -5.401 -14.372 1.00 93.00 92 GLY A C 1
ATOM 699 O O . GLY A 1 92 ? -4.922 -5.531 -13.782 1.00 93.00 92 GLY A O 1
ATOM 700 N N . TYR A 1 93 ? -2.879 -4.572 -13.972 1.00 89.06 93 TYR A N 1
ATOM 701 C CA . TYR A 1 93 ? -2.917 -3.774 -12.745 1.00 89.06 93 TYR A CA 1
ATOM 702 C C . TYR A 1 93 ? -2.894 -2.270 -13.000 1.00 89.06 93 TYR A C 1
ATOM 704 O O . TYR A 1 93 ? -2.095 -1.795 -13.834 1.00 89.06 93 TYR A O 1
#

Mean predicted aligned error: 3.01 Å

Secondary structure (DSSP, 8-state):
--HHHHHHHH--EESS---SEEEEEEEEE-TTS-EEEEEEEESS-TTSHHHHHHHHHHHHHHTTTTT--TT-EEEEEEEEEESSHHHHHHTT-

Foldseek 3Di:
DALVVCCVVPNAAEPDDAAQKFWKKWWFQAPVRDIDIDIDIANGTCNDPRVSVVVLVV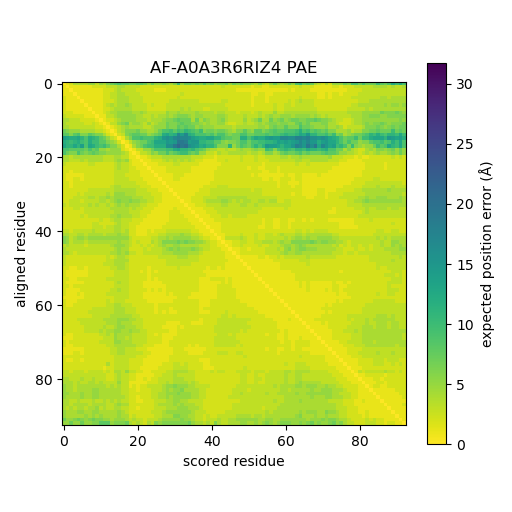CCVCCVVRNGHSPGTDHMYTPDHDNGPVVVVVVVD

Nearest PDB structures (foldseek):
  4nlg-assembly1_A  TM=5.523E-01  e=9.064E-01  Sulfolobus acidocaldarius
  3bq2-assembly1_A  TM=5.268E-01  e=9.662E-01  Sulfolobus acidocaldarius
  2uvr-assembly1_A  TM=5.348E-01  e=1.511E+00  Saccharolobus solfataricus P2
  3bq1-assembly1_A  TM=5.150E-01  e=1.418E+00  Sulfolobus acidocaldarius
  6juo-assembly2_F  TM=4.425E-01  e=4.202E+00  Mycolicibacterium smegmatis MC2 155

Radius of gyration: 12.56 Å; Cα contacts (8 Å, |Δi|>4): 189; chains: 1; bounding box: 31×23×32 Å

Sequence (93 aa):
MTITELTKKHGIYAEDENKNHSAVNIEFVNIYGDKDEVQLNTSRSALTNEGIKQLEDAFRALCPELNAKPTSVTCVSVVASADTEAELIALGY

Solvent-accessible surface area (backbone atoms only — not comparable to full-atom values): 5026 Å² total; per-residue (Å²): 58,34,55,67,56,40,39,74,74,72,47,69,50,60,92,65,90,76,30,41,13,23,33,31,40,40,30,28,38,30,81,88,71,48,80,48,75,48,78,47,78,36,90,30,24,63,92,37,74,68,14,39,48,52,51,41,54,52,50,47,70,42,15,78,82,65,45,39,49,62,52,32,41,77,48,50,35,49,78,44,58,19,82,40,67,69,54,30,43,75,74,75,88